Protein AF-A0A2V9CM64-F1 (afdb_monomer)

Nearest PDB structures (foldseek):
  4bo3-assembly1_B  TM=7.151E-01  e=3.605E+00  Pseudomonas aeruginosa PAO1
  4bo3-assembly1_C  TM=7.194E-01  e=4.806E+00  Pseudomonas aeruginosa PAO1
  4bo3-assembly1_A  TM=7.184E-01  e=6.050E+00  Pseudomonas aeruginosa PAO1

Foldseek 3Di:
DDPVVVVVVLVVQLLVVLLVVLVVLVCCLVPPDDPVDDDRLPDDPVLSNCSSCQQVAQEDEDQDPSSLVSSVVSCVVSVHNYHRDYPVVVVVVVD

Solvent-accessible surface area (backbone atoms only — not comparable to full-atom values): 5359 Å² total; per-residue (Å²): 133,56,71,68,58,51,51,58,45,35,73,76,31,56,32,58,32,19,31,52,48,31,50,53,48,54,47,37,49,74,74,67,54,56,91,90,56,81,87,80,53,74,46,51,76,70,61,39,56,55,35,42,47,42,74,79,27,70,60,44,75,34,86,46,69,40,45,36,54,44,48,42,52,29,27,60,80,49,75,36,90,38,48,60,38,43,44,67,58,53,55,64,72,76,110

Sequence (95 aa):
MDEPQIKAFMEKCPPFRAFAYALCLSWYDRGIRDPKIGPAFGAGRNDMMMSVYLPYCKCFITADEKHERCMREVASVSDINCNVMSYQQFISSLT

pLDDT: mean 93.94, std 5.59, range [67.69, 98.19]

Mean predicted aligned error: 3.43 Å

Secondary structure (DSSP, 8-state):
--HHHHHHHHHH-HHHHHHHHHHHHHHHHHHT--TTSS------HHHHHGGGGGGG-SEEEES-HHHHHHHHHHHHHTT---EEEEHHHHHHHT-

Structure (mmCIF, N/CA/C/O backbone):
data_AF-A0A2V9CM64-F1
#
_entry.id   AF-A0A2V9CM64-F1
#
loop_
_atom_site.group_PDB
_atom_site.id
_atom_site.type_symbol
_atom_site.label_atom_id
_atom_site.label_alt_id
_atom_site.label_comp_id
_atom_site.label_asym_id
_atom_site.label_entity_id
_atom_site.label_seq_id
_atom_site.pdbx_PDB_ins_code
_atom_site.Cartn_x
_atom_site.Cartn_y
_atom_site.Cartn_z
_atom_site.occupancy
_atom_site.B_iso_or_equiv
_atom_site.auth_seq_id
_atom_site.auth_comp_id
_atom_site.auth_asym_id
_atom_site.auth_atom_id
_atom_site.pdbx_PDB_model_num
ATOM 1 N N . MET A 1 1 ? 21.427 -4.326 -11.915 1.00 67.69 1 MET A N 1
ATOM 2 C CA . MET A 1 1 ? 20.270 -5.236 -11.987 1.00 67.69 1 MET A CA 1
ATOM 3 C C . MET A 1 1 ? 19.511 -4.908 -13.246 1.00 67.69 1 MET A C 1
ATOM 5 O O . MET A 1 1 ? 19.305 -3.728 -13.509 1.00 67.69 1 MET A O 1
ATOM 9 N N . ASP A 1 2 ? 19.167 -5.922 -14.022 1.00 91.00 2 ASP A N 1
ATOM 10 C CA . ASP A 1 2 ? 18.274 -5.774 -15.168 1.00 91.00 2 ASP A CA 1
ATOM 11 C C . ASP A 1 2 ? 16.797 -5.864 -14.725 1.00 91.00 2 ASP A C 1
ATOM 13 O O . ASP A 1 2 ? 16.485 -6.188 -13.574 1.00 91.00 2 ASP A O 1
ATOM 17 N N . GLU A 1 3 ? 15.871 -5.511 -15.618 1.00 93.62 3 GLU A N 1
ATOM 18 C CA . GLU A 1 3 ? 14.429 -5.534 -15.330 1.00 93.62 3 GLU A CA 1
ATOM 19 C C . GLU A 1 3 ? 13.917 -6.928 -14.900 1.00 93.62 3 GLU A C 1
ATOM 21 O O . GLU A 1 3 ? 13.169 -6.997 -13.917 1.00 93.62 3 GLU A O 1
ATOM 26 N N . PRO A 1 4 ? 14.320 -8.046 -15.542 1.00 96.62 4 PRO A N 1
ATOM 27 C CA . PRO A 1 4 ? 13.918 -9.382 -15.104 1.00 96.62 4 PRO A CA 1
ATOM 28 C C . PRO A 1 4 ? 14.336 -9.702 -13.665 1.00 96.62 4 PRO A C 1
ATOM 30 O O . PRO A 1 4 ? 13.537 -10.246 -12.901 1.00 96.62 4 PRO A O 1
ATOM 33 N N . GLN A 1 5 ? 15.556 -9.329 -13.263 1.00 96.38 5 GLN A N 1
ATOM 34 C CA . GLN A 1 5 ? 16.026 -9.520 -11.889 1.00 96.38 5 GLN A CA 1
ATOM 35 C C . GLN A 1 5 ? 15.197 -8.721 -10.880 1.00 96.38 5 GLN A C 1
ATOM 37 O O . GLN A 1 5 ? 14.889 -9.235 -9.804 1.00 96.38 5 GLN A O 1
ATOM 42 N N . ILE A 1 6 ? 14.811 -7.484 -11.217 1.00 93.25 6 ILE A N 1
ATOM 43 C CA . ILE A 1 6 ? 13.952 -6.654 -10.357 1.00 93.25 6 ILE A CA 1
ATOM 44 C C . ILE A 1 6 ? 12.584 -7.312 -10.177 1.00 93.25 6 ILE A C 1
ATOM 46 O O . ILE A 1 6 ? 12.124 -7.447 -9.043 1.00 93.25 6 ILE A O 1
ATOM 50 N N . LYS A 1 7 ? 11.954 -7.766 -11.268 1.00 94.12 7 LYS A N 1
ATOM 51 C CA . LYS A 1 7 ? 10.647 -8.439 -11.207 1.00 94.12 7 LYS A CA 1
ATOM 52 C C . LYS A 1 7 ? 10.703 -9.698 -10.345 1.00 94.12 7 LYS A C 1
ATOM 54 O O . LYS A 1 7 ? 9.914 -9.827 -9.413 1.00 94.12 7 LYS A O 1
ATOM 59 N N . ALA A 1 8 ? 11.698 -10.556 -10.571 1.00 96.50 8 ALA A N 1
ATOM 60 C CA . ALA A 1 8 ? 11.886 -11.770 -9.779 1.00 96.50 8 ALA A CA 1
ATOM 61 C C . ALA A 1 8 ? 12.124 -11.470 -8.286 1.00 96.50 8 ALA A C 1
ATOM 63 O O . ALA A 1 8 ? 11.689 -12.227 -7.417 1.00 96.50 8 ALA A O 1
ATOM 64 N N . PHE A 1 9 ?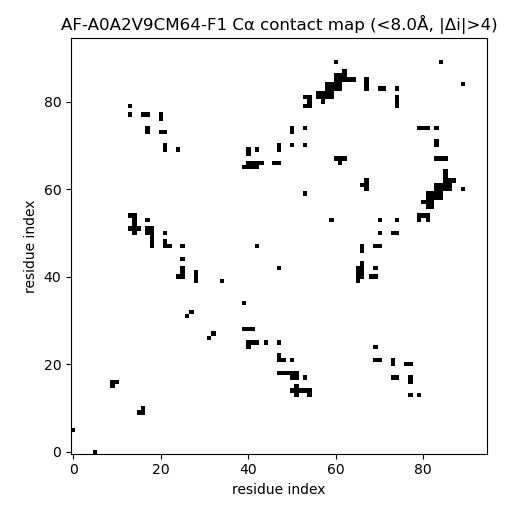 12.807 -10.368 -7.963 1.00 96.25 9 PHE A N 1
ATOM 65 C CA . PHE A 1 9 ? 12.987 -9.935 -6.579 1.00 96.25 9 PHE A CA 1
ATOM 66 C C . PHE A 1 9 ? 11.683 -9.425 -5.956 1.00 96.25 9 PHE A C 1
ATOM 68 O O . PHE A 1 9 ? 11.360 -9.811 -4.835 1.00 96.25 9 PHE A O 1
ATOM 75 N N . MET A 1 10 ? 10.909 -8.607 -6.676 1.00 95.69 10 MET A N 1
ATOM 76 C CA . MET A 1 10 ? 9.609 -8.112 -6.209 1.00 95.69 10 MET A CA 1
ATOM 77 C C . MET A 1 10 ? 8.616 -9.254 -5.955 1.00 95.69 10 MET A C 1
ATOM 79 O O . MET A 1 10 ? 7.884 -9.215 -4.971 1.00 95.69 10 MET A O 1
ATOM 83 N N . GLU A 1 11 ? 8.617 -10.296 -6.786 1.00 95.25 11 GLU A N 1
ATOM 84 C CA . GLU A 1 11 ? 7.786 -11.491 -6.573 1.00 95.25 11 GLU A CA 1
ATOM 85 C C . GLU A 1 11 ? 8.176 -12.256 -5.302 1.00 95.25 11 GLU A C 1
ATOM 87 O O . GLU A 1 11 ? 7.309 -12.721 -4.564 1.00 95.25 11 GLU A O 1
ATOM 92 N N . LYS A 1 12 ? 9.479 -12.363 -5.018 1.00 97.25 12 LYS A N 1
ATOM 93 C CA . LYS A 1 12 ? 9.998 -13.085 -3.844 1.00 97.25 12 LYS A CA 1
ATOM 94 C C . LYS A 1 12 ? 9.992 -12.262 -2.557 1.00 97.25 12 LYS A C 1
ATOM 96 O O . LYS A 1 12 ? 10.103 -12.836 -1.477 1.00 97.25 12 LYS A O 1
ATOM 101 N N . CYS A 1 13 ? 9.884 -10.939 -2.652 1.00 97.75 13 CYS A N 1
ATOM 102 C CA . CYS A 1 13 ? 9.923 -10.026 -1.515 1.00 97.75 13 CYS A CA 1
ATOM 103 C C . CYS A 1 13 ? 8.674 -9.126 -1.495 1.00 97.75 13 CYS A C 1
ATOM 105 O O . CYS A 1 13 ? 8.742 -7.957 -1.893 1.00 97.75 13 CYS A O 1
ATOM 107 N N . PRO A 1 14 ? 7.530 -9.632 -0.989 1.00 97.44 14 PRO A N 1
ATOM 108 C CA . PRO A 1 14 ? 6.297 -8.854 -0.874 1.00 97.44 14 PRO A CA 1
ATOM 109 C C . PRO A 1 14 ? 6.446 -7.500 -0.154 1.00 97.44 14 PRO A C 1
ATOM 111 O O . PRO A 1 14 ? 5.862 -6.528 -0.632 1.00 97.44 14 PRO A O 1
ATOM 114 N N . PRO A 1 15 ? 7.246 -7.364 0.929 1.00 98.00 15 PRO A N 1
ATOM 115 C CA . PRO A 1 15 ? 7.469 -6.065 1.573 1.00 98.00 15 PRO A CA 1
ATOM 116 C C . PRO A 1 15 ? 8.119 -5.052 0.639 1.00 98.00 15 PRO A C 1
ATOM 118 O O . PRO A 1 15 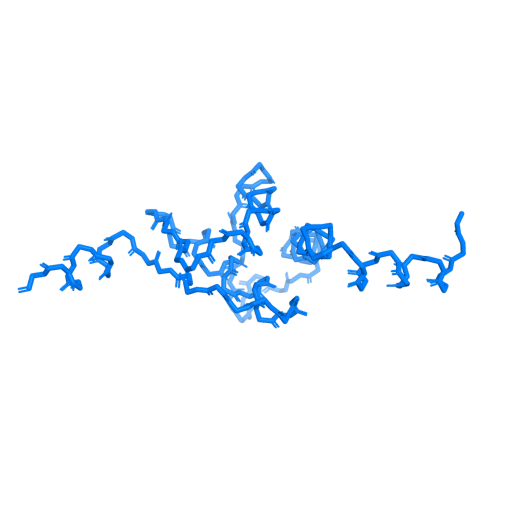? 7.728 -3.888 0.601 1.00 98.00 15 PRO A O 1
ATOM 121 N N . PHE A 1 16 ? 9.104 -5.500 -0.143 1.00 97.19 16 PHE A N 1
ATOM 122 C CA . PHE A 1 16 ? 9.765 -4.641 -1.112 1.00 97.19 16 PHE A CA 1
ATOM 123 C C . PHE A 1 16 ? 8.828 -4.277 -2.263 1.00 97.19 16 PHE A C 1
ATOM 125 O O . PHE A 1 16 ? 8.809 -3.125 -2.685 1.00 97.19 16 PHE A O 1
ATOM 132 N N . ARG A 1 17 ? 8.013 -5.225 -2.740 1.00 97.75 17 ARG A N 1
ATOM 133 C CA . ARG A 1 17 ? 6.977 -4.962 -3.748 1.00 97.75 17 ARG A CA 1
ATOM 134 C C . ARG A 1 17 ? 5.994 -3.889 -3.278 1.00 97.75 17 ARG A C 1
ATOM 136 O O . ARG A 1 17 ? 5.772 -2.925 -4.005 1.00 97.75 17 ARG A O 1
ATOM 143 N N . ALA A 1 18 ? 5.482 -4.017 -2.053 1.00 98.19 18 ALA A N 1
ATOM 144 C CA . ALA A 1 18 ? 4.603 -3.023 -1.437 1.00 98.19 18 ALA A CA 1
ATOM 145 C C . ALA A 1 18 ? 5.260 -1.641 -1.378 1.00 98.19 18 ALA A C 1
ATOM 147 O O . ALA A 1 18 ? 4.675 -0.644 -1.799 1.00 98.19 18 ALA A O 1
ATOM 148 N N . PHE A 1 19 ? 6.512 -1.597 -0.922 1.00 97.69 19 PHE A N 1
ATOM 149 C CA . PHE A 1 19 ? 7.283 -0.365 -0.845 1.00 97.69 19 PHE A CA 1
ATOM 150 C C . PHE A 1 19 ? 7.528 0.279 -2.215 1.00 97.69 19 PHE A C 1
ATOM 152 O O . PHE A 1 19 ? 7.366 1.490 -2.364 1.00 97.69 19 PHE A O 1
ATOM 159 N N . ALA A 1 20 ? 7.867 -0.512 -3.233 1.00 96.50 20 ALA A N 1
ATOM 160 C CA . ALA A 1 20 ? 8.069 -0.018 -4.590 1.00 96.50 20 ALA A CA 1
ATOM 161 C C . ALA A 1 20 ? 6.792 0.643 -5.136 1.00 96.50 20 ALA A C 1
ATOM 163 O O . ALA A 1 20 ? 6.847 1.769 -5.634 1.00 96.50 20 ALA A O 1
ATOM 164 N N . TYR A 1 21 ? 5.630 0.006 -4.963 1.00 97.06 21 TYR A N 1
ATOM 165 C CA . TYR A 1 21 ? 4.354 0.601 -5.363 1.00 97.06 21 TYR A CA 1
ATOM 166 C C . TYR A 1 21 ? 3.984 1.834 -4.529 1.00 97.06 21 TYR A C 1
ATOM 168 O O . TYR A 1 21 ? 3.486 2.814 -5.082 1.00 97.06 21 TYR A O 1
ATOM 176 N N . ALA A 1 22 ? 4.295 1.849 -3.231 1.00 97.44 22 ALA A N 1
ATOM 177 C CA . ALA A 1 22 ? 4.104 3.017 -2.373 1.00 97.44 22 ALA A CA 1
ATOM 178 C C . ALA A 1 22 ? 4.948 4.229 -2.824 1.00 97.44 22 ALA A C 1
ATOM 180 O O . ALA A 1 22 ? 4.471 5.371 -2.790 1.00 97.44 22 ALA A O 1
ATOM 181 N N . LEU A 1 23 ? 6.179 3.999 -3.298 1.00 95.38 23 LEU A N 1
ATOM 182 C CA . LEU A 1 23 ? 7.016 5.035 -3.910 1.00 95.38 23 LEU A CA 1
ATOM 183 C C . LEU A 1 23 ? 6.429 5.530 -5.236 1.00 95.38 23 LEU A C 1
ATOM 185 O O . LEU A 1 23 ? 6.321 6.741 -5.432 1.00 95.38 23 LEU A O 1
ATOM 189 N N . CYS A 1 24 ? 5.995 4.622 -6.114 1.00 95.06 24 CYS A N 1
ATOM 190 C CA . CYS A 1 24 ? 5.343 4.989 -7.372 1.00 95.06 24 CYS A CA 1
ATOM 191 C C . CYS A 1 24 ? 4.095 5.848 -7.131 1.00 95.06 24 CYS A C 1
ATOM 193 O O . CYS A 1 24 ? 3.957 6.902 -7.751 1.00 95.06 24 CYS A O 1
ATOM 195 N N . LEU A 1 25 ? 3.236 5.456 -6.185 1.00 95.06 25 LEU A N 1
ATOM 196 C CA . LEU A 1 25 ? 2.042 6.217 -5.816 1.00 95.06 25 LEU A CA 1
ATOM 197 C C . LEU A 1 25 ? 2.409 7.603 -5.266 1.00 95.06 25 LEU A C 1
ATOM 199 O O . LEU A 1 25 ? 1.827 8.611 -5.662 1.00 95.06 25 LEU A O 1
ATOM 203 N N . SER A 1 26 ? 3.439 7.666 -4.416 1.00 94.06 26 SER A N 1
ATOM 204 C CA . SER A 1 26 ? 3.959 8.914 -3.844 1.00 94.06 26 SER A CA 1
ATOM 205 C C . SER A 1 26 ? 4.490 9.895 -4.885 1.00 94.06 26 SER A C 1
ATOM 207 O O . SER A 1 26 ? 4.405 11.109 -4.672 1.00 94.06 26 SER A O 1
ATOM 209 N N . TRP A 1 27 ? 5.104 9.392 -5.957 1.00 93.62 27 TRP A N 1
ATOM 210 C CA . TRP A 1 27 ? 5.605 10.206 -7.062 1.00 93.62 27 TRP A CA 1
ATOM 211 C C . TRP A 1 27 ? 4.493 10.597 -8.025 1.00 93.62 27 TRP A C 1
ATOM 213 O O . TRP A 1 27 ? 4.455 11.750 -8.447 1.00 93.62 27 TRP A O 1
ATOM 223 N N . TYR A 1 28 ? 3.569 9.683 -8.316 1.00 92.56 28 TYR A N 1
ATOM 224 C CA . TYR A 1 28 ? 2.399 9.971 -9.135 1.00 92.56 28 TYR A CA 1
ATOM 225 C C . TYR A 1 28 ? 1.561 11.100 -8.527 1.00 92.56 28 TYR A C 1
ATOM 227 O O . TYR A 1 28 ? 1.320 12.099 -9.203 1.00 92.56 28 TYR A O 1
ATOM 235 N N . ASP A 1 29 ? 1.193 10.998 -7.245 1.00 91.38 29 ASP A N 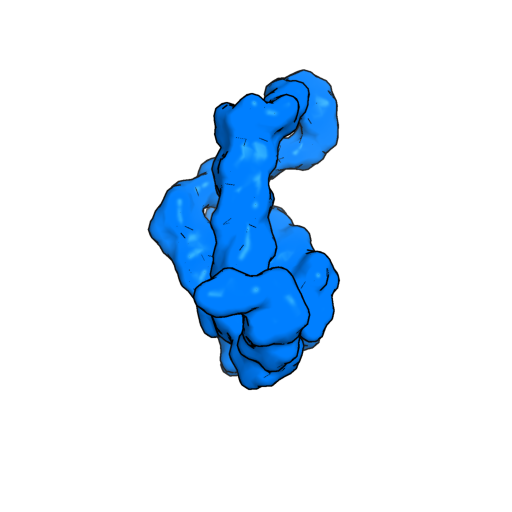1
ATOM 236 C CA . ASP A 1 29 ? 0.349 12.000 -6.579 1.00 91.38 29 ASP A CA 1
ATOM 237 C C . ASP A 1 29 ? 0.993 13.393 -6.554 1.00 91.38 29 ASP A C 1
ATOM 239 O O . ASP A 1 29 ? 0.312 14.397 -6.752 1.00 91.38 29 ASP A O 1
ATOM 243 N N . ARG A 1 30 ? 2.317 13.457 -6.362 1.00 89.44 30 ARG A N 1
ATOM 244 C CA . ARG A 1 30 ? 3.054 14.724 -6.247 1.00 89.44 30 ARG A CA 1
ATOM 245 C C . ARG A 1 30 ? 3.474 15.327 -7.583 1.00 89.44 30 ARG A C 1
ATOM 247 O O . ARG A 1 30 ? 3.651 16.538 -7.656 1.00 89.44 30 ARG A O 1
ATOM 254 N N . GLY A 1 31 ? 3.737 14.493 -8.586 1.00 90.06 31 GLY A N 1
ATOM 255 C CA . GLY A 1 31 ? 4.400 14.912 -9.820 1.00 90.06 31 GLY A CA 1
ATOM 256 C C . GLY A 1 31 ? 3.523 14.883 -11.066 1.00 90.06 31 GLY A C 1
ATOM 257 O O . GLY A 1 31 ? 3.838 15.584 -12.021 1.00 90.06 31 GLY A O 1
ATOM 258 N N . ILE A 1 32 ? 2.463 14.070 -11.085 1.00 90.81 32 ILE A N 1
ATOM 259 C CA . ILE A 1 32 ? 1.709 13.773 -12.316 1.00 90.81 32 ILE A CA 1
ATOM 260 C C . ILE A 1 32 ? 0.206 13.992 -12.137 1.00 90.81 32 ILE A C 1
ATOM 262 O O . ILE A 1 32 ? -0.450 14.474 -13.058 1.00 90.81 32 ILE A O 1
ATOM 266 N N . ARG A 1 33 ? -0.354 13.619 -10.982 1.00 90.62 33 ARG A N 1
ATOM 267 C CA . ARG A 1 33 ? -1.801 13.636 -10.748 1.00 90.62 33 ARG A CA 1
ATOM 268 C C . ARG A 1 33 ? -2.392 15.030 -10.974 1.00 90.62 33 ARG A C 1
ATOM 270 O O . ARG A 1 33 ? -1.910 16.016 -10.420 1.00 90.62 33 ARG A O 1
ATOM 277 N N . ASP A 1 34 ? -3.503 15.091 -11.709 1.00 89.88 34 ASP A N 1
ATOM 278 C CA . ASP A 1 34 ? -4.322 16.301 -11.774 1.00 89.88 34 ASP A CA 1
ATOM 279 C C . ASP A 1 34 ? -4.993 16.532 -10.409 1.00 89.88 34 ASP A C 1
ATOM 281 O O . ASP A 1 34 ? -5.772 15.686 -9.957 1.00 89.88 34 ASP A O 1
ATOM 285 N N . PRO A 1 35 ? -4.749 17.672 -9.738 1.00 86.25 35 PRO A N 1
ATOM 286 C CA . PRO A 1 35 ? -5.332 17.944 -8.436 1.00 86.25 35 PRO A CA 1
ATOM 287 C C . PRO A 1 35 ? -6.864 17.943 -8.421 1.00 86.25 35 PRO A C 1
ATOM 289 O O . PRO A 1 35 ? -7.440 17.696 -7.361 1.00 86.25 35 PRO A O 1
ATOM 292 N N . LYS A 1 36 ? -7.513 18.182 -9.566 1.00 89.12 36 LYS A N 1
ATOM 293 C CA . LYS A 1 36 ? -8.968 18.310 -9.711 1.00 89.12 36 LYS A CA 1
ATOM 294 C C . LYS A 1 36 ? -9.679 16.985 -9.990 1.00 89.12 36 LYS A C 1
ATOM 296 O O . LYS A 1 36 ? -10.908 16.961 -9.968 1.00 89.12 36 LYS A O 1
ATOM 301 N N . ILE A 1 37 ? -8.942 15.911 -10.276 1.00 84.62 37 ILE A N 1
ATOM 302 C CA . ILE A 1 37 ? -9.509 14.645 -10.751 1.00 84.62 37 ILE A CA 1
ATOM 303 C C . ILE A 1 37 ? -9.058 13.489 -9.851 1.00 84.62 37 ILE A C 1
ATOM 305 O O . ILE A 1 37 ? -7.878 13.351 -9.524 1.00 84.62 37 ILE A O 1
ATOM 309 N N . GLY A 1 38 ? -10.015 12.632 -9.485 1.00 79.56 38 GLY A N 1
ATOM 310 C CA . GLY A 1 38 ? -9.764 11.392 -8.749 1.00 79.56 38 GLY A CA 1
ATOM 311 C C . GLY A 1 38 ? -9.393 11.579 -7.269 1.00 79.56 38 GLY A C 1
ATOM 312 O O . GLY A 1 38 ? -9.365 12.699 -6.751 1.00 79.56 38 GLY A O 1
ATOM 313 N N . PRO A 1 39 ? -9.139 10.470 -6.550 1.00 79.31 39 PRO A N 1
ATOM 314 C CA . PRO A 1 39 ? -8.720 10.520 -5.157 1.00 79.31 39 PRO A CA 1
ATOM 315 C C . PRO A 1 39 ? -7.306 11.104 -5.024 1.00 79.31 39 PRO A C 1
ATOM 317 O O . PRO A 1 39 ? -6.390 10.721 -5.746 1.00 79.31 39 PRO A O 1
ATOM 320 N N . ALA A 1 40 ? -7.118 12.005 -4.058 1.00 82.44 40 ALA A N 1
ATOM 321 C CA . ALA A 1 40 ? -5.791 12.468 -3.659 1.00 82.44 40 ALA A CA 1
ATOM 322 C C . ALA A 1 40 ? -5.132 11.462 -2.699 1.00 82.44 40 ALA A C 1
ATOM 324 O O . ALA A 1 40 ? -5.775 11.004 -1.747 1.00 82.44 40 ALA A O 1
ATOM 325 N N . PHE A 1 41 ? -3.849 11.174 -2.918 1.00 83.75 41 PHE A N 1
ATOM 326 C CA . PHE A 1 41 ? -3.031 10.269 -2.108 1.00 83.75 41 PHE A CA 1
ATOM 327 C C . PHE A 1 41 ? -1.971 11.071 -1.349 1.00 83.75 41 PHE A C 1
ATOM 329 O O . PHE A 1 41 ? -0.787 11.062 -1.660 1.00 83.75 41 PHE A O 1
ATOM 336 N N . GLY A 1 42 ? -2.416 11.815 -0.338 1.00 81.81 42 GLY A N 1
ATOM 337 C CA . GLY A 1 42 ? -1.585 12.810 0.344 1.00 81.81 42 GLY A CA 1
ATOM 338 C C . GLY A 1 42 ? -0.850 12.323 1.594 1.00 81.81 42 GLY A C 1
ATOM 339 O O . GLY A 1 42 ? -0.587 13.154 2.462 1.00 81.81 42 GLY A O 1
ATOM 340 N N . ALA A 1 43 ? -0.575 11.024 1.737 1.00 89.62 43 ALA A N 1
ATOM 341 C CA . ALA A 1 43 ? 0.156 10.513 2.897 1.00 89.62 43 ALA A CA 1
ATOM 342 C C . ALA A 1 43 ? 1.618 11.009 2.910 1.00 89.62 43 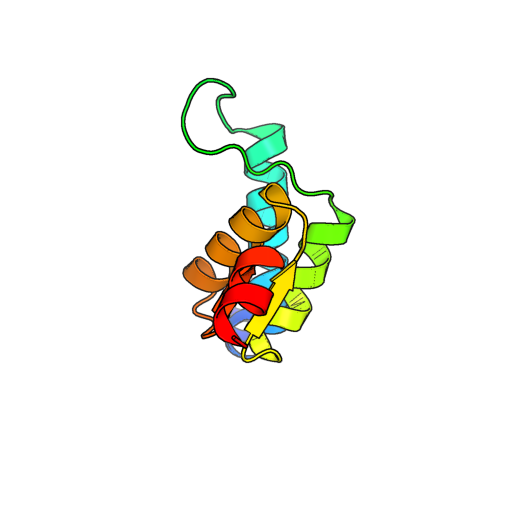ALA A C 1
ATOM 344 O O . ALA A 1 43 ? 2.242 11.262 1.862 1.00 89.62 43 ALA A O 1
ATOM 345 N N . GLY A 1 44 ? 2.183 11.169 4.109 1.00 89.06 44 GLY A N 1
ATOM 346 C CA . GLY A 1 44 ? 3.578 11.548 4.281 1.00 89.06 44 GLY A CA 1
ATOM 347 C C . GLY A 1 44 ? 4.511 10.512 3.657 1.00 89.06 44 GLY A C 1
ATOM 348 O O . GLY A 1 44 ? 4.196 9.328 3.572 1.00 89.06 44 GLY A O 1
ATOM 349 N N . ARG A 1 45 ? 5.698 10.939 3.203 1.00 86.00 45 ARG A N 1
ATOM 350 C CA . ARG A 1 45 ? 6.680 10.004 2.616 1.00 86.00 45 ARG A CA 1
ATOM 351 C C . ARG A 1 45 ? 7.061 8.889 3.591 1.00 86.00 45 ARG A C 1
ATOM 353 O O . ARG A 1 45 ? 7.195 7.751 3.165 1.00 86.00 45 ARG A O 1
ATOM 360 N N . ASN A 1 46 ? 7.212 9.227 4.871 1.00 90.69 46 ASN A N 1
ATOM 361 C CA . ASN A 1 46 ? 7.527 8.255 5.916 1.00 90.69 46 ASN A CA 1
ATOM 362 C C . ASN A 1 46 ? 6.346 7.313 6.176 1.00 90.69 46 ASN A C 1
ATOM 364 O O . ASN A 1 46 ? 6.563 6.115 6.313 1.00 90.69 46 ASN A O 1
ATOM 368 N N . ASP A 1 47 ? 5.112 7.821 6.146 1.00 94.19 47 ASP A N 1
ATOM 369 C CA . ASP A 1 47 ? 3.908 6.994 6.299 1.00 94.19 47 ASP A CA 1
ATOM 370 C C . ASP A 1 47 ? 3.832 5.953 5.178 1.00 94.19 47 ASP A C 1
ATOM 372 O O . ASP A 1 47 ? 3.615 4.773 5.422 1.00 94.19 47 ASP A O 1
ATOM 376 N N . MET A 1 48 ? 4.154 6.350 3.944 1.00 96.81 48 MET A N 1
ATOM 377 C CA . MET A 1 48 ? 4.207 5.433 2.802 1.00 96.81 48 MET A CA 1
ATOM 378 C C . MET A 1 48 ? 5.249 4.316 2.962 1.00 96.81 48 MET A C 1
ATOM 380 O O . MET A 1 48 ? 5.062 3.229 2.409 1.00 96.81 48 MET A O 1
ATOM 384 N N . MET A 1 49 ? 6.313 4.527 3.747 1.00 95.88 49 MET A N 1
ATOM 385 C CA . MET A 1 49 ? 7.280 3.466 4.057 1.00 95.88 49 MET A CA 1
ATOM 386 C C . MET A 1 49 ? 6.665 2.353 4.911 1.00 95.88 49 MET A C 1
ATOM 388 O O . MET A 1 49 ? 7.133 1.222 4.837 1.00 95.88 49 MET A O 1
ATOM 392 N N . MET A 1 50 ? 5.582 2.623 5.651 1.00 97.12 50 MET A N 1
ATOM 393 C CA . MET A 1 50 ? 4.884 1.612 6.457 1.00 97.12 50 MET A CA 1
ATOM 394 C C . MET A 1 50 ? 4.244 0.502 5.615 1.00 97.12 50 MET A C 1
ATOM 396 O O . MET A 1 50 ? 3.921 -0.557 6.151 1.00 97.12 50 MET A O 1
ATOM 400 N N . SER A 1 51 ? 4.140 0.687 4.296 1.00 97.88 51 SER A N 1
ATOM 401 C CA . SER A 1 51 ? 3.726 -0.353 3.347 1.00 97.88 51 SER A CA 1
ATOM 402 C C . SER A 1 51 ? 4.530 -1.653 3.460 1.00 97.88 51 SER A C 1
ATOM 404 O O . SER A 1 51 ? 3.978 -2.723 3.201 1.00 97.88 51 SER A O 1
ATOM 406 N N . VAL A 1 52 ? 5.791 -1.602 3.916 1.00 97.94 52 VAL A N 1
ATOM 407 C CA . VAL A 1 52 ? 6.609 -2.809 4.149 1.00 97.94 52 VAL A CA 1
ATOM 408 C C . VAL A 1 52 ? 5.990 -3.764 5.172 1.00 97.94 52 VAL A C 1
ATOM 410 O O . VAL A 1 52 ? 6.317 -4.948 5.170 1.00 97.94 52 VAL A O 1
ATOM 413 N N . TYR A 1 53 ? 5.098 -3.274 6.038 1.00 97.94 53 TYR A N 1
ATOM 414 C CA . TYR A 1 53 ? 4.433 -4.087 7.053 1.00 97.94 53 TYR A CA 1
ATOM 415 C C . TYR A 1 53 ? 3.170 -4.786 6.546 1.00 97.94 53 TYR A C 1
ATOM 417 O O . TYR A 1 53 ? 2.763 -5.775 7.150 1.00 97.94 53 TYR A O 1
ATOM 425 N N . LEU A 1 54 ? 2.574 -4.341 5.431 1.00 98.06 54 LEU A N 1
ATOM 426 C CA . LEU A 1 54 ? 1.322 -4.906 4.909 1.00 98.06 54 LEU A CA 1
ATOM 427 C C . LEU A 1 54 ? 1.354 -6.439 4.755 1.00 98.06 54 LEU A C 1
ATOM 429 O O . LEU A 1 54 ? 0.407 -7.078 5.206 1.00 98.06 54 LEU A O 1
ATOM 433 N N . PRO A 1 55 ? 2.418 -7.071 4.211 1.00 97.94 55 PRO A N 1
ATOM 434 C CA . PRO A 1 55 ? 2.463 -8.530 4.070 1.00 97.94 55 PRO A CA 1
ATOM 435 C C . PRO A 1 55 ? 2.479 -9.297 5.397 1.00 97.94 55 PRO A C 1
ATOM 437 O O . PRO A 1 55 ? 2.202 -10.492 5.416 1.00 97.94 55 PRO A O 1
ATOM 440 N N . TYR A 1 56 ? 2.848 -8.636 6.494 1.00 97.19 56 TYR A N 1
ATOM 441 C CA . TYR A 1 56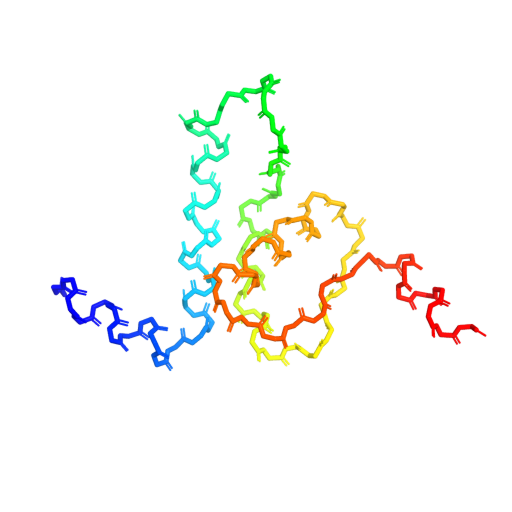 ? 2.984 -9.251 7.814 1.00 97.19 56 TYR A CA 1
ATOM 442 C C . TYR A 1 56 ? 1.754 -9.035 8.697 1.00 97.19 56 TYR A C 1
ATOM 444 O O . TYR A 1 56 ? 1.648 -9.619 9.776 1.00 97.19 56 TYR A O 1
ATOM 452 N N . CYS A 1 57 ? 0.818 -8.199 8.255 1.00 96.56 57 CYS A N 1
ATOM 453 C CA . CYS A 1 57 ? -0.357 -7.824 9.017 1.00 96.56 57 CYS A CA 1
ATOM 454 C C . CYS A 1 57 ? -1.602 -8.498 8.440 1.00 96.56 57 CYS A C 1
ATOM 456 O O . CYS A 1 57 ? -1.918 -8.334 7.267 1.00 96.56 57 CYS A O 1
ATOM 458 N N . LYS A 1 58 ? -2.391 -9.170 9.288 1.00 96.12 58 LYS A N 1
ATOM 459 C CA . LYS A 1 58 ? -3.767 -9.545 8.916 1.00 96.12 58 LYS A CA 1
ATOM 460 C C . LYS A 1 58 ? -4.662 -8.307 8.809 1.00 96.12 58 LYS A C 1
ATOM 462 O O . LYS A 1 58 ? -5.474 -8.213 7.893 1.00 96.12 58 LYS A O 1
ATOM 467 N N . CYS A 1 59 ? -4.486 -7.366 9.736 1.00 96.81 59 CYS A N 1
ATOM 468 C CA . CYS A 1 59 ? -5.148 -6.069 9.733 1.00 96.81 59 CYS A CA 1
ATOM 469 C C . CYS A 1 59 ? -4.101 -4.966 9.891 1.00 96.81 59 CYS A C 1
ATOM 471 O O . CYS A 1 59 ? -3.266 -5.046 10.792 1.00 96.81 59 CYS A O 1
ATOM 473 N N . PHE A 1 60 ? -4.166 -3.938 9.050 1.00 97.88 60 PHE A N 1
ATOM 474 C CA . PHE A 1 60 ? -3.371 -2.722 9.183 1.00 97.88 60 PHE A CA 1
ATOM 475 C C . PHE A 1 60 ? -4.306 -1.580 9.571 1.00 97.88 60 PHE A C 1
ATOM 477 O O . PHE A 1 60 ? -5.253 -1.268 8.849 1.00 97.88 60 PHE A O 1
ATOM 484 N N . ILE A 1 61 ? -4.058 -0.977 10.730 1.00 97.50 61 ILE A N 1
ATOM 485 C CA . ILE A 1 61 ? -4.946 0.023 11.324 1.00 97.50 61 ILE A CA 1
ATOM 486 C C . ILE A 1 61 ? -4.241 1.370 11.296 1.00 97.50 61 ILE A C 1
ATOM 488 O O . ILE A 1 61 ? -3.080 1.482 11.691 1.00 97.50 61 ILE A O 1
ATOM 492 N N . THR A 1 62 ? -4.946 2.410 10.868 1.00 96.62 62 THR A N 1
ATOM 493 C CA . THR A 1 62 ? -4.429 3.776 10.929 1.00 96.62 62 THR A CA 1
ATOM 494 C C . THR A 1 62 ? -5.528 4.775 11.277 1.00 96.62 62 THR A C 1
ATOM 496 O O . THR A 1 62 ? -6.708 4.532 11.037 1.00 96.62 62 THR A O 1
ATOM 499 N N . ALA A 1 63 ? -5.145 5.890 11.899 1.00 95.69 63 ALA A N 1
ATOM 500 C CA . ALA A 1 63 ? -6.049 6.989 12.237 1.00 95.69 63 ALA A CA 1
ATOM 501 C C . ALA A 1 63 ? -6.018 8.128 11.199 1.00 95.69 63 ALA A C 1
ATOM 503 O O . ALA A 1 63 ? -6.753 9.100 11.343 1.00 95.69 63 ALA A O 1
ATOM 504 N N . ASP A 1 64 ? -5.174 8.019 10.168 1.00 95.31 64 ASP A N 1
ATOM 505 C CA . ASP A 1 64 ? -5.096 8.979 9.067 1.00 95.31 64 ASP A CA 1
ATOM 506 C C . ASP A 1 64 ? -5.814 8.420 7.831 1.00 95.31 64 ASP A C 1
ATOM 508 O O . ASP A 1 64 ? -5.389 7.425 7.242 1.00 95.31 64 ASP A O 1
ATOM 512 N N . GLU A 1 65 ? -6.889 9.091 7.415 1.00 93.81 65 GLU A N 1
ATOM 513 C CA . GLU A 1 65 ? -7.704 8.719 6.253 1.00 93.81 65 GLU A CA 1
ATOM 514 C C . GLU A 1 65 ? -6.891 8.672 4.945 1.00 93.81 65 GLU A C 1
ATOM 516 O O . GLU A 1 65 ? -7.099 7.801 4.095 1.00 93.81 65 GLU A O 1
ATOM 521 N N . LYS A 1 66 ? -5.936 9.594 4.760 1.00 94.38 66 LYS A N 1
ATOM 522 C CA . LYS A 1 66 ? -5.092 9.617 3.557 1.00 94.38 66 LYS A CA 1
ATOM 523 C C . LYS A 1 66 ? -4.151 8.428 3.558 1.00 94.38 66 LYS A C 1
ATOM 525 O O . LYS A 1 66 ? -3.975 7.793 2.519 1.00 94.38 66 LYS A O 1
ATOM 530 N N . HIS A 1 67 ? -3.571 8.117 4.712 1.00 96.00 67 HIS A N 1
ATOM 531 C CA . HIS A 1 67 ? -2.707 6.957 4.868 1.00 96.00 67 HIS A CA 1
ATOM 532 C C . HIS A 1 67 ? -3.478 5.646 4.671 1.00 96.00 67 HIS A C 1
ATOM 534 O O . HIS A 1 67 ? -3.014 4.786 3.929 1.00 96.00 67 HIS A O 1
ATOM 540 N N . GLU A 1 68 ? -4.687 5.524 5.227 1.00 96.81 68 GLU A 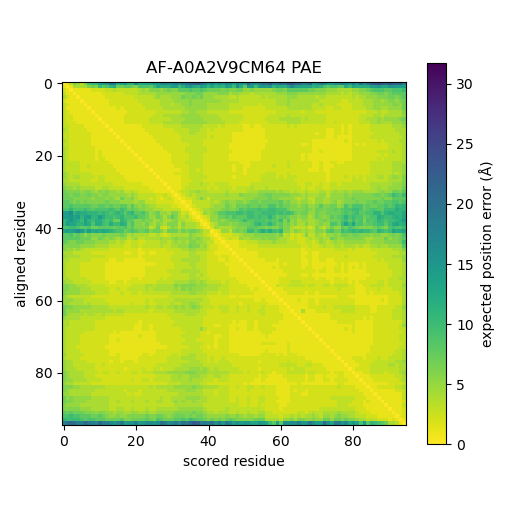N 1
ATOM 541 C CA . GLU A 1 68 ? -5.581 4.376 5.026 1.00 96.81 68 GLU A CA 1
ATOM 542 C C . GLU A 1 68 ? -5.849 4.140 3.540 1.00 96.81 68 GLU A C 1
ATOM 544 O O . GLU A 1 68 ? -5.673 3.031 3.033 1.00 96.81 68 GLU A O 1
ATOM 549 N N . ARG A 1 69 ? -6.222 5.202 2.817 1.00 95.81 69 ARG A N 1
ATOM 550 C CA . ARG A 1 69 ? -6.484 5.139 1.378 1.00 95.81 69 ARG A CA 1
ATOM 551 C C . ARG A 1 69 ? -5.248 4.706 0.593 1.00 95.81 69 ARG A C 1
ATOM 553 O O . ARG A 1 69 ? -5.357 3.857 -0.286 1.00 95.81 69 ARG A O 1
ATOM 560 N N . CYS A 1 70 ? -4.080 5.253 0.930 1.00 97.00 70 CYS A N 1
ATOM 561 C CA . CYS A 1 70 ? -2.825 4.866 0.292 1.00 97.00 70 CYS A CA 1
ATOM 562 C C . CYS A 1 70 ? -2.481 3.397 0.560 1.00 97.00 70 CYS A C 1
ATOM 564 O O . CYS A 1 70 ? -2.109 2.683 -0.363 1.00 97.00 70 CYS A O 1
ATOM 566 N N . MET A 1 71 ? -2.623 2.928 1.801 1.00 97.94 71 MET A N 1
ATOM 567 C CA . MET A 1 71 ? -2.314 1.543 2.160 1.00 97.94 71 MET A CA 1
ATOM 568 C C . MET A 1 71 ? -3.291 0.551 1.524 1.00 97.94 71 MET A C 1
ATOM 570 O O . MET A 1 71 ? -2.861 -0.524 1.117 1.00 97.94 71 MET A O 1
ATOM 574 N N . ARG A 1 72 ? -4.573 0.915 1.363 1.00 97.56 72 ARG A N 1
ATOM 575 C CA . ARG A 1 72 ? -5.542 0.117 0.589 1.00 97.56 72 ARG A CA 1
ATOM 576 C C . ARG A 1 72 ? -5.126 -0.024 -0.868 1.00 97.56 72 ARG A C 1
ATOM 578 O O . ARG A 1 72 ? -5.113 -1.137 -1.383 1.00 97.56 72 ARG A O 1
ATOM 585 N N . GLU A 1 73 ? -4.759 1.086 -1.506 1.00 97.25 73 GLU A N 1
ATOM 586 C CA . GLU A 1 73 ? -4.304 1.072 -2.897 1.00 97.25 73 GLU A CA 1
ATOM 587 C C . GLU A 1 73 ? -3.047 0.209 -3.044 1.00 97.25 73 GLU A C 1
ATOM 589 O O . GLU A 1 73 ? -3.009 -0.692 -3.878 1.00 97.25 73 GLU A O 1
ATOM 594 N N 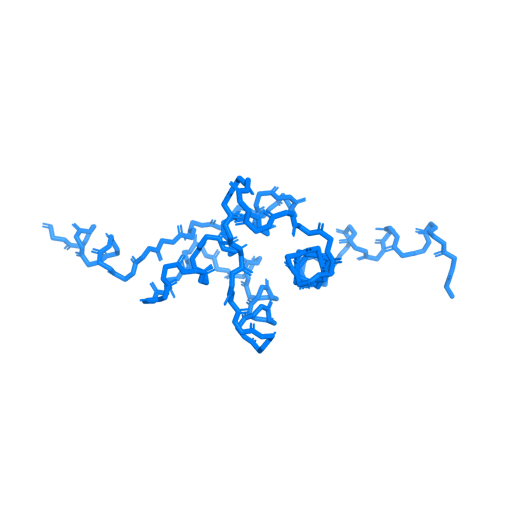. VAL A 1 74 ? -2.053 0.412 -2.170 1.00 97.62 74 VAL A N 1
ATOM 595 C CA . VAL A 1 74 ? -0.809 -0.367 -2.170 1.00 97.62 74 VAL A CA 1
ATOM 596 C C . VAL A 1 74 ? -1.083 -1.852 -1.945 1.00 97.62 74 VAL A C 1
ATOM 598 O O . VAL A 1 74 ? -0.547 -2.665 -2.691 1.00 97.62 7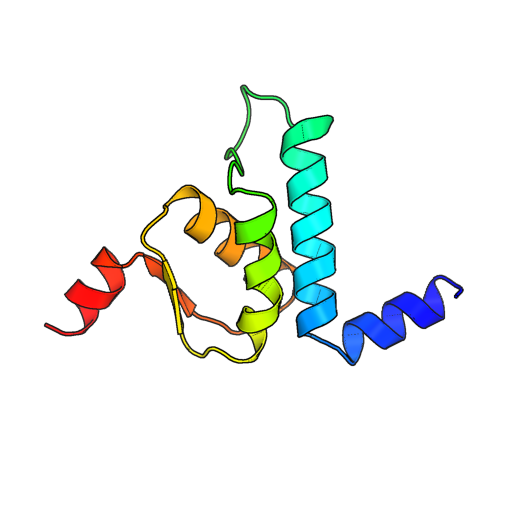4 VAL A O 1
ATOM 601 N N . ALA A 1 75 ? -1.914 -2.228 -0.970 1.00 97.94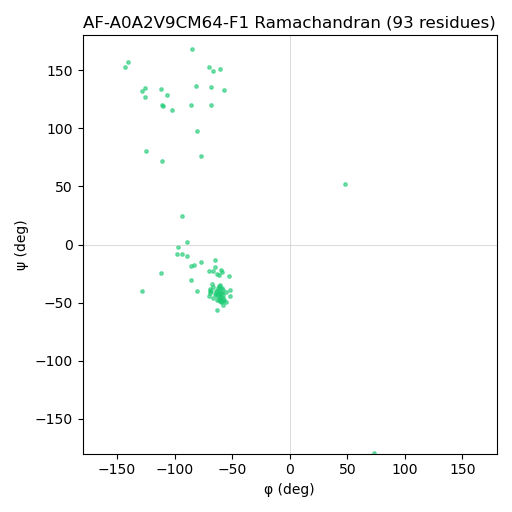 75 ALA A N 1
ATOM 602 C CA . ALA A 1 75 ? -2.258 -3.628 -0.725 1.00 97.94 75 ALA A CA 1
ATOM 603 C C . ALA A 1 75 ? -2.932 -4.271 -1.950 1.00 97.94 75 ALA A C 1
ATOM 605 O O . ALA A 1 75 ? -2.568 -5.384 -2.324 1.00 97.94 75 ALA A O 1
ATOM 606 N N . SER A 1 76 ? -3.835 -3.538 -2.610 1.00 97.19 76 SER A N 1
ATOM 607 C CA . SER A 1 76 ? -4.521 -3.976 -3.828 1.00 97.19 76 SER A CA 1
ATOM 608 C C . SER A 1 76 ? -3.548 -4.206 -4.990 1.00 97.19 76 SER A C 1
ATOM 610 O O . SER A 1 76 ? -3.469 -5.312 -5.519 1.00 97.19 76 SER A O 1
ATOM 612 N N . VAL A 1 77 ? -2.750 -3.200 -5.370 1.00 96.44 77 VAL A N 1
ATOM 613 C CA . VAL A 1 77 ? -1.825 -3.317 -6.520 1.00 96.44 77 VAL A CA 1
ATOM 614 C C . VAL A 1 77 ? -0.648 -4.252 -6.252 1.00 96.44 77 VAL A C 1
ATOM 616 O O . VAL A 1 77 ? -0.052 -4.788 -7.183 1.00 96.44 77 VAL A O 1
ATOM 619 N N . SER A 1 78 ? -0.311 -4.457 -4.978 1.00 96.19 78 SER A N 1
ATOM 620 C CA . SER A 1 78 ? 0.746 -5.375 -4.560 1.00 96.19 78 SER A CA 1
ATOM 621 C C . SER A 1 78 ? 0.245 -6.794 -4.333 1.00 96.19 78 SER A C 1
ATOM 623 O O . SER A 1 78 ? 1.054 -7.604 -3.889 1.00 96.19 78 SER A O 1
ATOM 625 N N . ASP A 1 79 ? -1.035 -7.095 -4.570 1.00 96.06 79 ASP A N 1
ATOM 626 C CA . ASP A 1 79 ? -1.642 -8.404 -4.303 1.00 96.06 79 ASP A CA 1
ATOM 627 C C . ASP A 1 79 ? -1.302 -8.921 -2.889 1.00 96.06 79 ASP A C 1
ATOM 629 O O . ASP A 1 79 ? -0.712 -9.986 -2.693 1.00 96.06 79 ASP A O 1
ATOM 633 N N . ILE A 1 80 ? -1.555 -8.081 -1.880 1.00 97.19 80 ILE A N 1
ATOM 634 C CA . ILE A 1 80 ? -1.332 -8.399 -0.468 1.00 97.19 80 ILE A CA 1
ATOM 635 C C . ILE A 1 80 ? -2.682 -8.524 0.224 1.00 97.19 80 ILE A C 1
ATOM 637 O O . ILE A 1 80 ? -3.443 -7.562 0.324 1.00 97.19 80 ILE A O 1
ATOM 641 N N . ASN A 1 81 ? -2.939 -9.704 0.785 1.00 96.38 81 ASN A N 1
ATOM 642 C CA . ASN A 1 81 ? -4.121 -9.960 1.598 1.00 96.38 81 ASN A CA 1
ATOM 643 C C . ASN A 1 81 ? -3.959 -9.371 3.011 1.00 96.38 81 ASN A C 1
ATOM 645 O O . ASN A 1 81 ? -3.680 -10.087 3.973 1.00 96.38 81 ASN A O 1
ATOM 649 N N . CYS A 1 82 ? -4.105 -8.051 3.116 1.00 97.81 82 CYS A N 1
ATOM 650 C CA . CYS A 1 82 ? -4.092 -7.304 4.369 1.00 97.81 82 CYS A CA 1
ATOM 651 C C . CYS A 1 82 ? -5.361 -6.455 4.475 1.00 97.81 82 CYS A C 1
ATOM 653 O O . CYS A 1 82 ? -5.669 -5.666 3.582 1.00 97.81 82 CYS A O 1
ATOM 655 N N . ASN A 1 83 ? -6.094 -6.585 5.581 1.00 97.38 83 ASN A N 1
ATOM 656 C CA . ASN A 1 83 ? -7.277 -5.772 5.827 1.00 97.38 83 ASN A CA 1
ATOM 657 C C . ASN A 1 83 ? -6.882 -4.385 6.358 1.00 97.38 83 ASN A C 1
ATOM 659 O O . ASN A 1 83 ? -6.617 -4.214 7.550 1.00 97.38 83 ASN A O 1
ATOM 663 N N . VAL A 1 84 ? -6.828 -3.395 5.469 1.00 97.94 84 VAL A N 1
ATOM 664 C CA . VAL A 1 84 ? -6.525 -2.004 5.824 1.00 97.94 84 VAL A CA 1
ATOM 665 C C . VAL A 1 84 ? -7.807 -1.278 6.248 1.00 97.94 84 VAL A C 1
ATOM 667 O O . VAL A 1 84 ? -8.748 -1.136 5.457 1.00 97.94 84 VAL A O 1
ATOM 670 N N . MET A 1 85 ? -7.838 -0.776 7.483 1.00 97.06 85 MET A N 1
ATOM 671 C CA . MET A 1 85 ? -9.014 -0.124 8.068 1.00 97.06 85 MET A CA 1
ATOM 672 C C . MET A 1 85 ? -8.676 1.106 8.907 1.00 97.06 85 MET A C 1
ATOM 674 O O . MET A 1 85 ? -7.569 1.242 9.438 1.00 97.06 85 MET A O 1
ATOM 678 N N . SER A 1 86 ? -9.670 1.980 9.059 1.00 97.38 86 SER A N 1
ATOM 679 C CA . SER A 1 86 ? -9.577 3.112 9.972 1.00 97.38 86 SER A CA 1
ATOM 680 C C . SER A 1 86 ? -9.597 2.636 11.426 1.00 97.38 86 SER A C 1
ATOM 682 O O . SER A 1 86 ? -10.200 1.611 11.758 1.00 97.38 86 SER A O 1
ATOM 684 N N . TYR A 1 87 ? -8.986 3.405 12.325 1.00 96.25 87 TYR A N 1
ATOM 685 C CA . TYR A 1 87 ? -9.073 3.148 13.763 1.00 96.25 87 TYR A CA 1
ATOM 686 C C . TYR A 1 87 ? -10.531 3.077 14.242 1.00 96.25 87 TYR A C 1
ATOM 688 O O . TYR A 1 87 ? -10.889 2.186 15.007 1.00 96.25 87 TYR A O 1
ATOM 696 N N . GLN A 1 88 ? -11.399 3.959 13.737 1.00 95.94 88 GLN A N 1
ATOM 697 C CA . GLN A 1 88 ? -12.812 3.964 14.112 1.00 95.94 88 GLN A CA 1
ATOM 698 C C . GLN A 1 88 ? -13.527 2.680 13.668 1.00 95.94 88 GLN A C 1
ATOM 700 O O . GLN A 1 88 ? -14.281 2.105 14.447 1.00 95.94 88 GLN A O 1
ATOM 705 N N . GLN A 1 89 ? -13.261 2.204 12.446 1.00 96.12 89 GLN A N 1
ATOM 706 C CA . GLN A 1 89 ? -13.801 0.936 11.945 1.00 96.12 89 GLN A CA 1
ATOM 707 C C . GLN A 1 89 ? -13.328 -0.245 12.792 1.00 96.12 89 GLN A C 1
ATOM 709 O O . GLN A 1 89 ? -14.126 -1.119 13.125 1.00 96.12 89 GLN A O 1
ATOM 714 N N . PHE A 1 90 ? -12.049 -0.250 13.172 1.00 95.88 90 PHE A N 1
ATOM 715 C CA . PHE A 1 90 ? -11.497 -1.275 14.048 1.00 95.88 90 PHE A CA 1
ATOM 716 C C . PHE A 1 90 ? -12.214 -1.306 15.402 1.00 95.88 90 PHE A C 1
ATOM 718 O O . PHE A 1 90 ? -12.685 -2.364 15.812 1.00 95.88 90 PHE A O 1
ATOM 725 N N . ILE A 1 91 ? -12.373 -0.155 16.063 1.00 96.62 91 ILE A N 1
ATOM 726 C CA . ILE A 1 91 ? -13.073 -0.073 17.354 1.00 96.62 91 ILE A CA 1
ATOM 727 C C . ILE A 1 91 ? -14.526 -0.537 17.230 1.00 96.62 91 ILE A C 1
ATOM 729 O O . ILE A 1 91 ? -14.977 -1.349 18.035 1.00 96.62 91 ILE A O 1
ATOM 733 N N . SER A 1 92 ? -15.243 -0.100 16.193 1.00 95.81 92 SER A N 1
ATOM 734 C CA . SER A 1 92 ? -16.620 -0.544 15.952 1.00 95.81 92 SER A CA 1
ATOM 735 C C . SER A 1 92 ? -16.738 -2.047 15.676 1.00 95.81 92 SER A C 1
ATOM 737 O O . SER A 1 92 ? -17.788 -2.612 15.940 1.00 95.81 92 SER A O 1
ATOM 739 N N . SER A 1 93 ? -15.687 -2.708 15.180 1.00 92.88 93 SER A N 1
ATOM 740 C CA . SER A 1 93 ? -15.687 -4.165 14.962 1.00 92.88 93 SER A CA 1
ATOM 741 C C . SER A 1 93 ? -15.503 -5.001 16.236 1.00 92.88 93 SER A C 1
ATOM 743 O O . SER A 1 93 ? -15.725 -6.209 16.205 1.00 92.88 93 SER A O 1
ATOM 745 N N . LEU A 1 94 ? -15.069 -4.377 17.339 1.00 91.81 94 LEU A N 1
ATOM 746 C CA . LEU A 1 94 ? -14.822 -5.033 18.630 1.00 91.81 94 LEU A CA 1
ATOM 747 C C . LEU A 1 94 ? -16.026 -4.988 19.582 1.00 91.81 94 LEU A C 1
ATOM 749 O O . LEU A 1 94 ? -15.958 -5.581 20.658 1.00 91.81 94 LEU A O 1
ATOM 753 N N . THR A 1 95 ? -17.071 -4.243 19.217 1.00 71.25 95 THR A N 1
ATOM 754 C CA . THR A 1 95 ? -18.270 -4.008 20.037 1.00 71.25 95 THR A CA 1
ATOM 755 C C . THR A 1 95 ? -19.433 -4.823 19.496 1.00 71.25 95 THR A C 1
ATOM 757 O O . THR A 1 95 ? -20.197 -5.362 20.324 1.00 71.25 95 THR A O 1
#

Radius of gyration: 14.16 Å; Cα contacts (8 Å, |Δi|>4): 117; chains: 1; bounding box: 38×31×35 Å